Protein AF-A0AAN8L4B4-F1 (afdb_monomer)

Secondary structure (DSSP, 8-state):
-PPTT------TTSTT-----TTPPSEEEEEEEESSTT--S--S--TT-EEEEEEEE-SS-EEEEEEEEE--

Structure (mmCIF, N/CA/C/O backbone):
data_AF-A0AAN8L4B4-F1
#
_entry.id   AF-A0AAN8L4B4-F1
#
loop_
_atom_site.group_PDB
_atom_site.id
_atom_site.type_symbol
_atom_site.label_atom_id
_atom_site.label_alt_id
_atom_site.label_comp_id
_atom_site.label_asym_id
_atom_site.label_entity_id
_atom_site.label_seq_id
_atom_site.pdbx_PDB_ins_code
_atom_site.Cartn_x
_atom_site.Cartn_y
_atom_site.Cartn_z
_atom_site.occupancy
_atom_site.B_iso_or_equiv
_atom_site.auth_seq_id
_atom_site.auth_comp_id
_atom_site.auth_asym_id
_atom_site.auth_atom_id
_atom_site.pdbx_PDB_model_num
ATOM 1 N N . GLY A 1 1 ? 12.473 10.805 -13.673 1.00 59.53 1 GLY A N 1
ATOM 2 C CA . GLY A 1 1 ? 12.713 9.694 -14.613 1.00 59.53 1 GLY A CA 1
ATOM 3 C C . GLY A 1 1 ? 13.456 8.610 -13.870 1.00 59.53 1 GLY A C 1
ATOM 4 O O . GLY A 1 1 ? 14.325 8.950 -13.080 1.00 59.53 1 GLY A O 1
ATOM 5 N N . LEU A 1 2 ? 13.082 7.350 -14.068 1.00 64.62 2 LEU A N 1
ATOM 6 C CA . LEU A 1 2 ? 13.674 6.189 -13.401 1.00 64.62 2 LEU A CA 1
ATOM 7 C C . LEU A 1 2 ? 14.690 5.533 -14.340 1.00 64.62 2 LEU A C 1
ATOM 9 O O . LEU A 1 2 ? 14.323 5.084 -15.423 1.00 64.62 2 LEU A O 1
ATOM 13 N N . SER A 1 3 ? 15.964 5.510 -13.948 1.00 69.31 3 SER A N 1
ATOM 14 C CA . SER A 1 3 ? 17.006 4.813 -14.709 1.00 69.31 3 SER A CA 1
ATOM 15 C C . SER A 1 3 ? 16.887 3.291 -14.534 1.00 69.31 3 SER A C 1
ATOM 17 O O . SER A 1 3 ? 16.451 2.839 -13.471 1.00 69.31 3 SER A O 1
ATOM 19 N N . PRO A 1 4 ? 17.302 2.481 -15.527 1.00 53.00 4 PRO A N 1
ATOM 20 C CA . PRO A 1 4 ? 17.291 1.024 -15.406 1.00 53.00 4 PRO A CA 1
ATOM 21 C C . PRO A 1 4 ? 18.049 0.542 -14.160 1.00 53.00 4 PRO A C 1
ATOM 23 O O . PRO A 1 4 ? 19.188 0.941 -13.932 1.00 53.00 4 PRO A O 1
ATOM 26 N N . GLY A 1 5 ? 17.415 -0.316 -13.355 1.00 65.69 5 GLY A N 1
ATOM 27 C CA . GLY A 1 5 ? 17.991 -0.859 -12.115 1.00 65.69 5 GLY A CA 1
ATOM 28 C C . GLY A 1 5 ? 17.829 0.029 -10.874 1.00 65.69 5 GLY A C 1
ATOM 29 O O . GLY A 1 5 ? 18.199 -0.391 -9.778 1.00 65.69 5 GLY A O 1
ATOM 30 N N . CYS A 1 6 ? 17.255 1.225 -11.011 1.00 57.31 6 CYS A N 1
ATOM 31 C CA . CYS A 1 6 ? 16.900 2.082 -9.883 1.00 57.31 6 CYS A CA 1
ATOM 32 C C . CYS A 1 6 ? 15.446 1.847 -9.448 1.00 57.31 6 CYS A C 1
ATOM 34 O O . CYS A 1 6 ? 14.595 1.472 -10.251 1.00 57.31 6 CYS A O 1
ATOM 36 N N . HIS A 1 7 ? 15.163 2.105 -8.174 1.00 57.34 7 HIS A N 1
ATOM 37 C CA . HIS A 1 7 ? 13.810 2.142 -7.629 1.00 57.34 7 HIS A CA 1
ATOM 38 C C . HIS A 1 7 ? 13.538 3.548 -7.087 1.00 57.34 7 HIS A C 1
ATOM 40 O O . HIS A 1 7 ? 14.464 4.238 -6.662 1.00 57.34 7 HIS A O 1
ATOM 46 N N . ASP A 1 8 ? 12.279 3.969 -7.114 1.00 56.66 8 ASP A N 1
ATOM 47 C CA . ASP A 1 8 ? 11.835 5.217 -6.501 1.00 56.66 8 ASP A CA 1
ATOM 48 C C . ASP A 1 8 ? 11.007 4.846 -5.269 1.00 56.66 8 ASP A C 1
ATOM 50 O O . ASP A 1 8 ? 9.990 4.158 -5.389 1.00 56.66 8 ASP A O 1
ATOM 54 N N . THR A 1 9 ? 11.491 5.203 -4.078 1.00 66.12 9 THR A N 1
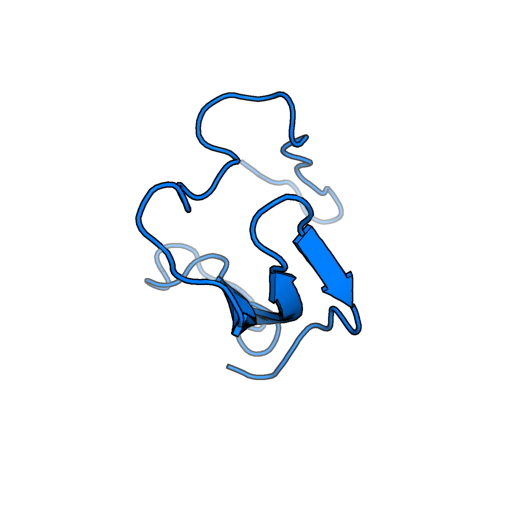ATOM 55 C CA . THR A 1 9 ? 10.796 4.905 -2.819 1.00 66.12 9 THR A CA 1
ATOM 56 C C . THR A 1 9 ? 10.018 6.132 -2.385 1.00 66.12 9 THR A C 1
ATOM 58 O O . THR A 1 9 ? 10.595 7.090 -1.873 1.00 66.12 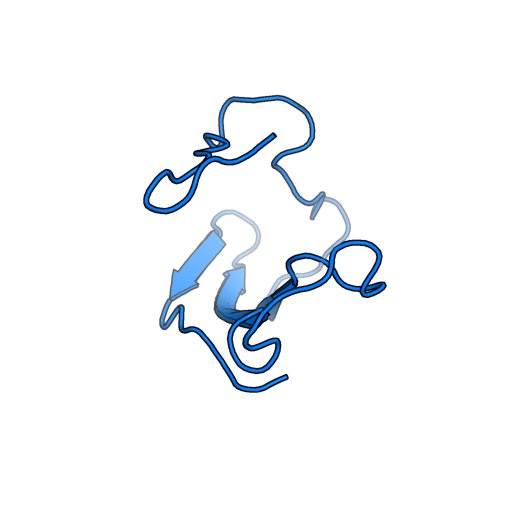9 THR A O 1
ATOM 61 N N . TYR A 1 10 ? 8.696 6.063 -2.494 1.00 57.88 10 TYR A N 1
ATOM 62 C CA . TYR A 1 10 ? 7.816 7.030 -1.856 1.00 57.88 10 TYR A CA 1
ATOM 63 C C . TYR A 1 10 ? 7.480 6.538 -0.455 1.00 57.88 10 TYR A C 1
ATOM 65 O O . TYR A 1 10 ? 6.688 5.617 -0.260 1.00 57.88 10 TYR A O 1
ATOM 73 N N . ALA A 1 11 ? 8.163 7.111 0.529 1.00 58.53 11 ALA A N 1
ATOM 74 C CA . ALA A 1 11 ? 7.975 6.743 1.919 1.00 58.53 11 ALA A CA 1
ATOM 75 C C . ALA A 1 11 ? 6.612 7.235 2.441 1.00 58.53 11 ALA A C 1
ATOM 77 O O . ALA A 1 11 ? 6.106 8.277 2.028 1.00 58.53 11 ALA A O 1
ATOM 78 N N . ALA A 1 12 ? 6.033 6.492 3.389 1.00 63.28 12 ALA A N 1
ATOM 79 C CA . ALA A 1 12 ? 4.689 6.738 3.927 1.00 63.28 12 ALA A CA 1
ATOM 80 C C . ALA A 1 12 ? 4.519 8.091 4.651 1.00 63.28 12 ALA A C 1
ATOM 82 O O . ALA A 1 12 ? 3.409 8.467 5.009 1.00 63.28 12 ALA A O 1
ATOM 83 N N . ASN A 1 13 ? 5.614 8.811 4.895 1.00 52.53 13 ASN A N 1
ATOM 84 C CA . ASN A 1 13 ? 5.636 10.134 5.5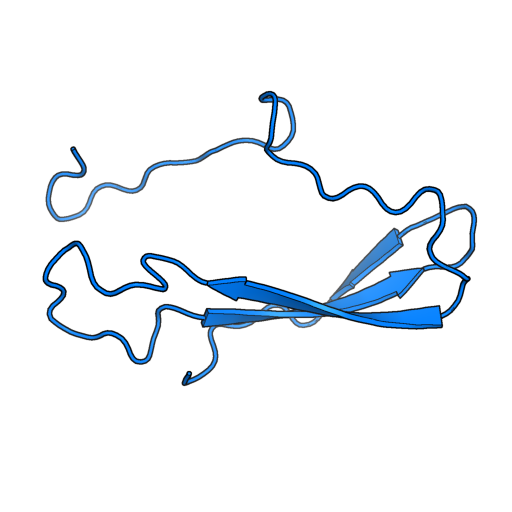14 1.00 52.53 13 ASN A CA 1
ATOM 85 C C . ASN A 1 13 ? 5.597 11.292 4.498 1.00 52.53 13 ASN A C 1
ATOM 87 O O . ASN A 1 13 ? 5.747 12.442 4.903 1.00 52.53 13 ASN A O 1
ATOM 91 N N . ILE A 1 14 ? 5.464 11.005 3.201 1.00 53.91 14 ILE A N 1
ATOM 92 C CA . ILE A 1 14 ? 5.355 12.008 2.136 1.00 53.91 14 ILE A CA 1
ATOM 93 C C . ILE A 1 14 ? 3.870 12.227 1.810 1.00 53.91 14 ILE A C 1
ATOM 95 O O . ILE A 1 14 ? 3.093 11.273 1.755 1.00 53.91 14 ILE A O 1
ATOM 99 N N . ASP A 1 15 ? 3.472 13.482 1.592 1.00 36.22 15 ASP A N 1
ATOM 100 C CA . ASP A 1 15 ? 2.093 13.837 1.242 1.00 36.22 15 ASP A CA 1
ATOM 101 C C . ASP A 1 15 ? 1.590 13.075 -0.000 1.00 36.22 15 ASP A C 1
ATOM 103 O O . ASP A 1 15 ? 2.355 12.718 -0.901 1.00 36.22 15 ASP A O 1
ATOM 107 N N . CYS A 1 16 ? 0.278 12.811 -0.031 1.00 56.34 16 CYS A N 1
ATOM 108 C CA . CYS A 1 16 ? -0.433 12.029 -1.055 1.00 56.34 16 CYS A CA 1
ATOM 109 C C . CYS A 1 16 ? -0.106 10.519 -1.105 1.00 56.34 16 CYS A C 1
ATOM 111 O O . CYS A 1 16 ? -0.611 9.828 -1.987 1.00 56.34 16 CYS A O 1
ATOM 113 N N . GLN A 1 17 ? 0.686 9.987 -0.163 1.00 74.25 17 GLN A N 1
ATOM 114 C CA . GLN A 1 17 ? 1.007 8.549 -0.059 1.00 74.25 17 GLN A CA 1
ATOM 115 C C . GLN A 1 17 ? 0.039 7.752 0.838 1.00 74.25 17 GLN A C 1
ATOM 117 O O . GLN A 1 17 ? 0.335 6.623 1.232 1.00 74.25 17 GLN A O 1
ATOM 122 N N . TRP A 1 18 ? -1.116 8.328 1.182 1.00 82.00 18 TRP A N 1
ATOM 123 C CA . TRP A 1 18 ? -2.136 7.704 2.025 1.00 82.00 18 TRP A CA 1
ATOM 124 C C . TRP A 1 18 ? -3.474 7.590 1.290 1.00 82.00 18 TRP A C 1
ATOM 126 O O . TRP A 1 18 ? -3.784 8.359 0.384 1.00 82.00 18 TRP A O 1
ATOM 136 N N . ILE A 1 19 ? -4.267 6.600 1.693 1.00 83.88 19 ILE A N 1
ATOM 137 C CA . ILE A 1 19 ? -5.656 6.431 1.266 1.00 83.88 19 ILE A CA 1
ATOM 138 C C . ILE A 1 19 ? -6.525 6.854 2.442 1.00 83.88 19 ILE A C 1
ATOM 140 O O . ILE A 1 19 ? -6.324 6.356 3.551 1.00 83.88 19 ILE A O 1
ATOM 144 N N . ASP A 1 20 ? -7.469 7.764 2.206 1.00 88.38 20 ASP A N 1
ATOM 145 C CA . ASP A 1 20 ? -8.446 8.129 3.227 1.00 88.38 20 ASP A CA 1
ATOM 146 C C . ASP A 1 20 ? -9.372 6.944 3.505 1.00 88.38 20 ASP A C 1
ATOM 148 O O . ASP A 1 20 ? -9.978 6.394 2.582 1.00 88.38 20 ASP A O 1
ATOM 152 N N . ILE A 1 21 ? -9.485 6.558 4.774 1.00 90.94 21 ILE A N 1
ATOM 153 C CA . ILE A 1 21 ? -10.412 5.516 5.223 1.00 90.94 21 ILE A CA 1
ATOM 154 C C . ILE A 1 21 ? -11.402 6.029 6.274 1.00 90.94 21 ILE A C 1
ATOM 156 O O . ILE A 1 21 ? -12.048 5.217 6.928 1.00 90.94 21 ILE A O 1
ATOM 160 N N . THR A 1 22 ? -11.532 7.351 6.441 1.00 91.06 22 THR A N 1
ATOM 161 C CA . THR A 1 22 ? -12.369 7.981 7.481 1.00 91.06 22 THR A CA 1
ATOM 162 C C . THR A 1 22 ? -13.811 7.469 7.460 1.00 91.06 22 THR A C 1
ATOM 164 O O . THR A 1 22 ? -14.377 7.182 8.513 1.00 91.06 22 THR A O 1
ATOM 167 N N . ASP A 1 23 ? -14.369 7.266 6.265 1.00 92.00 23 ASP A N 1
ATOM 168 C CA . ASP A 1 23 ? -15.756 6.825 6.068 1.00 92.00 23 ASP A CA 1
ATOM 169 C C . ASP A 1 23 ? -15.879 5.333 5.704 1.00 92.00 23 ASP A C 1
ATOM 171 O O . ASP A 1 23 ? -16.935 4.867 5.268 1.00 92.00 23 ASP A O 1
ATOM 175 N N . VAL A 1 24 ? -14.800 4.558 5.852 1.00 93.94 24 VAL A N 1
ATOM 176 C CA . VAL A 1 24 ? -14.794 3.122 5.550 1.00 93.94 24 VAL A CA 1
ATOM 177 C C . VAL A 1 24 ? -15.192 2.341 6.809 1.00 93.94 24 VAL A C 1
ATOM 179 O O . VAL A 1 24 ? -14.560 2.509 7.848 1.00 93.94 24 VAL A O 1
ATOM 182 N N . PRO A 1 25 ? -16.216 1.467 6.765 1.00 96.25 25 PRO A N 1
ATOM 183 C CA . PRO A 1 25 ? -16.573 0.626 7.907 1.00 96.25 25 PRO A CA 1
ATOM 184 C C . PRO A 1 25 ? -15.470 -0.366 8.292 1.00 96.25 25 PRO A C 1
ATOM 186 O O . PRO A 1 25 ? -14.536 -0.626 7.540 1.00 96.25 25 PRO A O 1
ATOM 189 N N . THR A 1 26 ? -15.593 -0.984 9.463 1.00 97.19 26 THR A N 1
ATOM 190 C CA . THR A 1 26 ? -14.693 -2.076 9.851 1.00 97.19 26 THR A CA 1
ATOM 191 C C . THR A 1 26 ? -14.920 -3.308 8.974 1.00 97.19 26 THR A C 1
ATOM 193 O O . THR A 1 26 ? -16.038 -3.582 8.530 1.00 97.19 26 THR A O 1
ATOM 196 N N . GLY A 1 27 ? -13.861 -4.075 8.712 1.00 97.25 27 GLY A N 1
ATOM 197 C CA . GLY A 1 27 ? -13.965 -5.237 7.836 1.00 97.25 27 GLY A CA 1
ATOM 198 C C . GLY A 1 27 ? -12.643 -5.734 7.270 1.00 97.25 27 GLY A C 1
ATOM 199 O O . GLY A 1 27 ? -11.558 -5.288 7.647 1.00 97.25 27 GLY A O 1
ATOM 200 N N . ASN A 1 28 ? -12.763 -6.691 6.351 1.00 97.56 28 ASN A N 1
ATOM 201 C CA . ASN A 1 28 ? -11.648 -7.230 5.586 1.00 97.56 28 ASN A CA 1
ATOM 202 C C . ASN A 1 28 ? -11.721 -6.721 4.146 1.00 97.56 28 ASN A C 1
ATOM 204 O O . ASN A 1 28 ? -12.769 -6.797 3.505 1.00 97.56 28 ASN A O 1
ATOM 208 N N . TYR A 1 29 ? -10.593 -6.239 3.644 1.00 96.44 29 TYR A N 1
ATOM 209 C CA . TYR A 1 29 ? -10.452 -5.572 2.359 1.00 96.44 29 TYR A CA 1
ATOM 210 C C . TYR A 1 29 ? -9.246 -6.116 1.599 1.00 96.44 29 TYR A C 1
ATOM 212 O O . TYR A 1 29 ? -8.368 -6.769 2.164 1.00 96.44 29 TYR A O 1
ATOM 220 N N . VAL A 1 30 ? -9.185 -5.798 0.308 1.00 95.62 30 VAL A N 1
ATOM 221 C CA . VAL A 1 30 ? -7.986 -5.995 -0.506 1.00 95.62 30 VAL A CA 1
ATOM 222 C C . VAL A 1 30 ? -7.461 -4.629 -0.911 1.00 95.62 30 VAL A C 1
ATOM 224 O O . VAL A 1 30 ? -8.119 -3.906 -1.659 1.00 95.62 30 VAL A O 1
ATOM 227 N N . LEU A 1 31 ? -6.260 -4.288 -0.451 1.00 94.06 31 LEU A N 1
ATOM 228 C CA . LEU A 1 31 ? -5.535 -3.132 -0.964 1.00 94.06 31 LEU A CA 1
ATOM 229 C C . LEU A 1 31 ? -4.926 -3.510 -2.313 1.00 94.06 31 LEU A C 1
ATOM 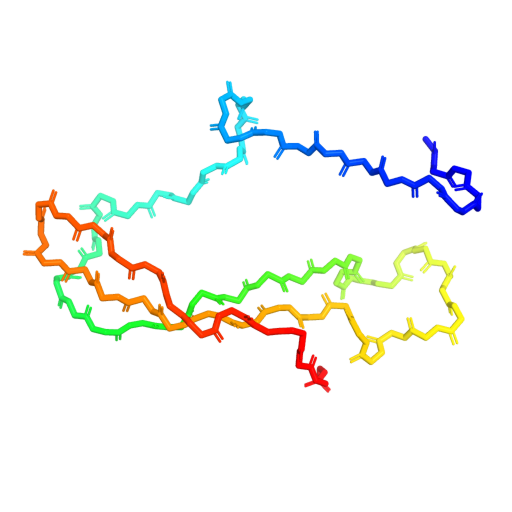231 O O . LEU A 1 31 ? -4.125 -4.442 -2.387 1.00 94.06 31 LEU A O 1
ATOM 235 N N . ARG A 1 32 ? -5.301 -2.788 -3.373 1.00 93.12 32 ARG A N 1
ATOM 236 C CA . ARG A 1 32 ? -4.743 -2.949 -4.719 1.00 93.12 32 ARG A CA 1
ATOM 237 C C . ARG A 1 32 ? -3.969 -1.698 -5.110 1.00 93.12 32 ARG A C 1
ATOM 239 O O . ARG A 1 32 ? -4.557 -0.627 -5.208 1.00 93.12 32 ARG A O 1
ATOM 246 N N . VAL A 1 33 ? -2.686 -1.862 -5.405 1.00 90.12 33 VAL A N 1
ATOM 247 C CA . VAL A 1 33 ? -1.825 -0.807 -5.952 1.00 90.12 33 VAL A CA 1
ATOM 248 C C . VAL A 1 33 ? -1.493 -1.168 -7.394 1.00 90.12 33 VAL A C 1
ATOM 250 O O . VAL A 1 33 ? -1.164 -2.318 -7.677 1.00 90.12 33 VAL A O 1
ATOM 253 N N . THR A 1 34 ? -1.611 -0.213 -8.312 1.00 89.56 34 THR A N 1
ATOM 254 C CA . THR A 1 34 ? -1.304 -0.412 -9.733 1.00 89.56 34 THR A CA 1
ATOM 255 C C . THR A 1 34 ? -0.358 0.678 -10.199 1.00 89.56 34 THR A C 1
ATOM 257 O O . THR A 1 34 ? -0.675 1.861 -10.089 1.00 89.56 34 THR A O 1
ATOM 260 N N . VAL A 1 35 ? 0.792 0.273 -10.725 1.00 88.75 35 VAL A N 1
ATOM 261 C CA . VAL A 1 35 ? 1.772 1.177 -11.332 1.00 88.75 35 VAL A CA 1
ATOM 262 C C . VAL A 1 35 ? 1.467 1.316 -12.821 1.00 88.75 35 VAL A C 1
ATOM 264 O O . VAL A 1 35 ? 1.087 0.344 -13.470 1.00 88.75 35 VAL A O 1
ATOM 267 N N . ASN A 1 36 ? 1.601 2.534 -13.354 1.00 87.88 36 ASN A N 1
ATOM 268 C CA . ASN A 1 36 ? 1.325 2.852 -14.760 1.00 87.88 36 ASN A CA 1
ATOM 269 C C . ASN A 1 36 ? -0.034 2.305 -15.272 1.00 87.88 36 ASN A C 1
ATOM 271 O O . ASN A 1 36 ? -0.092 1.611 -16.287 1.00 87.88 36 ASN A O 1
ATOM 275 N N . PRO A 1 37 ? -1.154 2.603 -14.587 1.00 86.44 37 PRO A N 1
ATOM 276 C CA . PRO A 1 37 ? -2.450 1.983 -14.883 1.00 86.44 37 PRO A CA 1
ATOM 277 C C . PRO A 1 37 ? -3.001 2.310 -16.280 1.00 86.44 37 PRO A C 1
ATOM 279 O O . PRO A 1 37 ? -3.808 1.555 -16.810 1.00 86.44 37 PRO A O 1
ATOM 282 N N . SER A 1 38 ? -2.575 3.428 -16.871 1.00 89.00 38 SER A N 1
ATOM 283 C CA . SER A 1 38 ? -3.022 3.890 -18.192 1.00 89.00 38 SER A CA 1
ATOM 284 C C . SER A 1 38 ? -2.012 3.602 -19.307 1.00 89.00 38 SER A C 1
ATOM 286 O O . SER A 1 38 ? -2.187 4.103 -20.417 1.00 89.00 38 SER A O 1
ATOM 288 N N . TYR A 1 39 ? -0.944 2.843 -19.024 1.00 86.06 39 TYR A N 1
ATOM 289 C CA . TYR A 1 39 ? 0.097 2.482 -19.996 1.00 86.06 39 TYR A CA 1
ATOM 290 C C . TYR A 1 39 ? 0.745 3.691 -20.697 1.00 86.06 39 TYR A C 1
ATOM 292 O O . TYR A 1 39 ? 1.139 3.621 -21.860 1.00 86.06 39 TYR A O 1
ATOM 300 N N . HIS A 1 40 ? 0.844 4.827 -19.999 1.00 86.19 40 HIS A N 1
ATOM 301 C CA . HIS A 1 40 ? 1.435 6.053 -20.547 1.00 86.19 40 HIS A CA 1
ATOM 302 C C . HIS A 1 40 ? 2.945 5.920 -20.772 1.00 86.19 40 HIS A C 1
ATOM 304 O O . HIS A 1 40 ? 3.509 6.626 -21.606 1.00 86.19 40 HIS A O 1
ATOM 310 N N . VAL A 1 41 ? 3.592 5.018 -20.033 1.00 84.19 41 VAL A N 1
ATOM 311 C CA . VAL A 1 41 ? 5.004 4.666 -20.203 1.00 84.19 41 VAL A CA 1
ATOM 312 C C . VAL A 1 41 ? 5.096 3.256 -20.773 1.00 84.19 41 VAL A C 1
ATOM 314 O O . VAL A 1 41 ? 4.378 2.368 -20.323 1.00 84.19 41 VAL A O 1
ATOM 317 N N . GLN A 1 42 ? 5.973 3.049 -21.758 1.00 86.12 42 GLN A N 1
ATOM 318 C CA . GLN A 1 42 ? 6.203 1.720 -22.314 1.00 86.12 42 GLN A CA 1
ATOM 319 C C . GLN A 1 42 ? 7.069 0.879 -21.367 1.00 86.12 42 GLN A C 1
ATOM 321 O O . GLN A 1 42 ? 8.178 1.284 -21.024 1.00 86.12 42 GLN A O 1
ATOM 326 N N . GLU A 1 43 ? 6.581 -0.298 -20.984 1.00 86.00 43 GLU A N 1
ATOM 327 C CA . GLU A 1 43 ? 7.292 -1.269 -20.145 1.00 86.00 43 GLU A CA 1
ATOM 328 C C . GLU A 1 43 ? 7.456 -2.600 -20.892 1.00 86.00 43 GLU A C 1
ATOM 330 O O . GLU A 1 43 ? 6.683 -2.925 -21.796 1.00 86.00 43 GLU A O 1
ATOM 335 N N . SER A 1 44 ? 8.484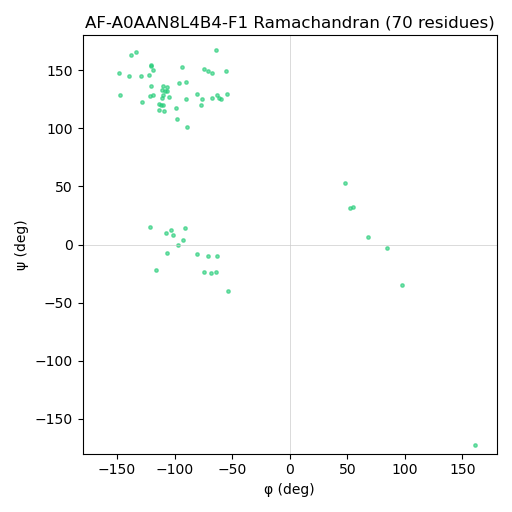 -3.375 -20.536 1.00 87.75 44 SER A N 1
ATOM 336 C CA . SER A 1 44 ? 8.751 -4.690 -21.141 1.00 87.75 44 SER A CA 1
ATOM 337 C C . SER A 1 44 ? 7.794 -5.783 -20.661 1.00 87.75 44 SER A C 1
ATOM 339 O O . SER A 1 44 ? 7.617 -6.791 -21.340 1.00 87.75 44 SER A O 1
ATOM 341 N N . ASP A 1 45 ? 7.211 -5.595 -19.480 1.00 84.56 45 ASP A N 1
ATOM 342 C CA . ASP A 1 45 ? 6.222 -6.471 -18.864 1.00 84.56 45 ASP A CA 1
ATOM 343 C C . ASP A 1 45 ? 5.269 -5.591 -18.053 1.00 84.56 45 ASP A C 1
ATOM 345 O O . ASP A 1 45 ? 5.726 -4.770 -17.270 1.00 84.56 45 ASP A O 1
ATOM 349 N N . TYR A 1 46 ? 3.963 -5.751 -18.264 1.00 88.25 46 TYR A N 1
ATOM 350 C CA . TYR A 1 46 ? 2.925 -5.077 -17.477 1.00 88.25 46 TYR A CA 1
ATOM 351 C C . TYR A 1 46 ? 2.214 -6.034 -16.515 1.00 88.25 46 TYR A C 1
ATOM 353 O O . TYR A 1 46 ? 1.382 -5.621 -15.704 1.00 88.25 46 TYR A O 1
ATOM 361 N N . SER A 1 47 ? 2.496 -7.336 -16.611 1.00 86.69 47 SER A N 1
ATOM 362 C CA . SER A 1 47 ? 1.847 -8.366 -15.799 1.00 86.69 47 SER A CA 1
ATOM 363 C C . SER A 1 47 ? 2.289 -8.324 -14.335 1.00 8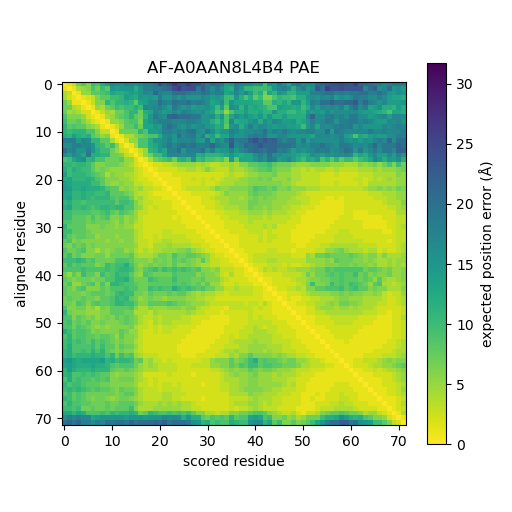6.69 47 SER A C 1
ATOM 365 O O . SER A 1 47 ? 1.681 -8.972 -13.491 1.00 86.69 47 SER A O 1
ATOM 367 N N . ASN A 1 48 ? 3.317 -7.547 -14.008 1.00 87.81 48 ASN A N 1
ATOM 368 C CA . ASN A 1 48 ? 3.853 -7.359 -12.665 1.00 87.81 48 ASN A CA 1
ATOM 369 C C . ASN A 1 48 ? 3.525 -5.978 -12.062 1.00 87.81 48 ASN A C 1
ATOM 371 O O . ASN A 1 48 ? 4.019 -5.657 -10.983 1.00 87.81 48 ASN A O 1
ATOM 375 N N . ASN A 1 49 ? 2.651 -5.188 -12.696 1.00 89.81 49 ASN A N 1
ATOM 376 C CA . ASN A 1 49 ? 2.345 -3.820 -12.257 1.00 89.81 49 ASN A CA 1
ATOM 377 C C . ASN A 1 49 ? 1.353 -3.729 -11.091 1.00 89.81 49 ASN A C 1
ATOM 379 O O . ASN A 1 49 ? 1.115 -2.637 -10.569 1.00 89.81 49 ASN A O 1
ATOM 383 N N . VAL A 1 50 ? 0.731 -4.843 -10.694 1.00 91.81 50 VAL A N 1
ATOM 384 C CA . VAL A 1 50 ? -0.314 -4.857 -9.665 1.00 91.81 50 VAL A CA 1
ATOM 385 C C . VAL A 1 50 ? 0.186 -5.549 -8.406 1.00 91.81 50 VAL A C 1
ATOM 387 O O . VAL A 1 50 ? 0.571 -6.713 -8.444 1.00 91.81 50 VAL A O 1
ATOM 390 N N . VAL A 1 51 ? 0.085 -4.874 -7.264 1.00 93.00 51 VAL A N 1
ATOM 391 C CA . VAL A 1 51 ? 0.262 -5.474 -5.935 1.00 93.00 51 VAL A CA 1
ATOM 392 C C . VAL A 1 51 ? -1.098 -5.593 -5.260 1.00 93.00 51 VAL A C 1
ATOM 394 O O . VAL A 1 51 ? -1.895 -4.653 -5.287 1.00 93.00 51 VAL A O 1
ATOM 397 N N . ARG A 1 52 ? -1.367 -6.746 -4.644 1.00 94.88 52 ARG A N 1
ATOM 398 C CA . ARG A 1 52 ? -2.535 -6.964 -3.783 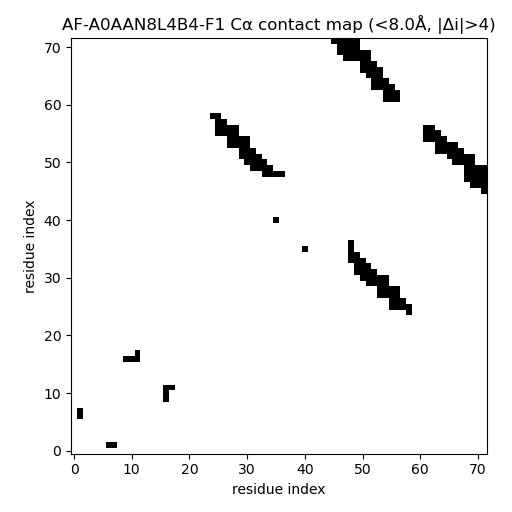1.00 94.88 52 ARG A CA 1
ATOM 399 C C . ARG A 1 52 ? -2.090 -7.362 -2.382 1.00 94.88 52 ARG A C 1
ATOM 401 O O . ARG A 1 52 ? -1.210 -8.212 -2.245 1.00 94.88 52 ARG A O 1
ATOM 408 N N . CYS A 1 53 ? -2.721 -6.780 -1.368 1.00 95.50 53 CYS A N 1
ATOM 409 C CA . CYS A 1 53 ? -2.537 -7.124 0.039 1.00 95.50 53 CYS A CA 1
ATOM 410 C C . CYS A 1 53 ? -3.887 -7.363 0.712 1.00 95.50 53 CYS A C 1
ATOM 412 O O . CYS A 1 53 ? -4.851 -6.651 0.426 1.00 95.50 53 CYS A O 1
ATOM 414 N N . ASP A 1 54 ? -3.928 -8.298 1.654 1.00 96.88 54 ASP A N 1
ATOM 415 C CA . ASP A 1 54 ? -5.082 -8.497 2.524 1.00 96.88 54 ASP A CA 1
ATOM 416 C C . ASP A 1 54 ? -5.026 -7.461 3.651 1.00 96.88 54 ASP 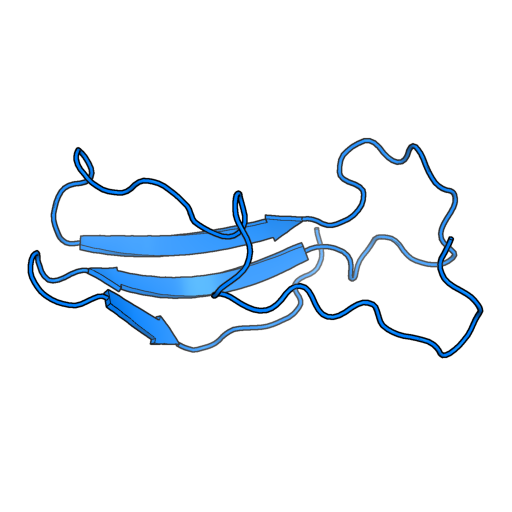A C 1
ATOM 418 O O . ASP A 1 54 ? -3.992 -7.305 4.306 1.00 96.88 54 ASP A O 1
ATOM 422 N N . VAL A 1 55 ? -6.124 -6.745 3.877 1.00 96.69 55 VAL A N 1
ATOM 423 C CA . VAL A 1 55 ? -6.226 -5.703 4.899 1.00 96.69 55 VAL A CA 1
ATOM 424 C C . VAL A 1 55 ? -7.349 -6.037 5.866 1.00 96.69 55 VAL A C 1
ATOM 426 O O . VAL A 1 55 ? -8.486 -6.234 5.452 1.00 96.69 55 VAL A O 1
ATOM 429 N N . THR A 1 56 ? -7.051 -6.041 7.161 1.00 97.81 56 THR A N 1
ATOM 430 C CA . THR A 1 56 ? -8.059 -6.117 8.223 1.00 97.81 56 THR A CA 1
ATOM 431 C C . THR A 1 56 ? -8.108 -4.780 8.947 1.00 97.81 56 THR A C 1
ATOM 433 O O . THR A 1 56 ? -7.102 -4.350 9.517 1.00 97.81 56 THR A O 1
ATOM 436 N N . TYR A 1 57 ? -9.273 -4.133 8.937 1.00 96.94 57 TYR A N 1
ATOM 437 C CA . TYR A 1 57 ? -9.526 -2.878 9.637 1.00 96.94 57 TYR A CA 1
ATOM 438 C C . TYR A 1 57 ? -10.513 -3.092 10.786 1.00 96.94 57 TYR A C 1
ATOM 440 O O . TYR A 1 57 ? -11.650 -3.517 10.580 1.00 96.94 57 TYR A O 1
ATOM 448 N N . THR A 1 58 ? -10.072 -2.795 12.008 1.00 95.88 58 THR A N 1
ATOM 449 C CA . THR A 1 58 ? -10.850 -3.013 13.240 1.00 95.88 58 THR A CA 1
ATOM 450 C C . THR A 1 58 ? -11.582 -1.766 13.734 1.00 95.88 58 THR A C 1
ATOM 452 O O . THR A 1 58 ? -12.242 -1.826 14.768 1.00 95.88 58 THR A O 1
ATOM 455 N N . GLY A 1 59 ? -11.449 -0.628 13.047 1.00 92.81 59 GLY A N 1
ATOM 456 C CA . GLY A 1 59 ? -11.931 0.678 13.514 1.00 92.81 59 GLY A CA 1
ATOM 457 C C . GLY A 1 59 ? -10.830 1.506 14.177 1.00 92.81 59 GLY A C 1
ATOM 458 O O . GLY A 1 59 ? -10.770 2.718 14.001 1.00 92.81 59 GLY A O 1
ATOM 459 N N . THR A 1 60 ? -9.904 0.847 14.876 1.00 94.06 60 THR A N 1
ATOM 460 C CA . THR A 1 60 ? -8.795 1.493 15.602 1.00 94.06 60 THR A CA 1
ATOM 461 C C . THR A 1 60 ? -7.418 1.134 15.058 1.00 94.06 60 THR A C 1
ATOM 463 O O . THR A 1 60 ? -6.462 1.876 15.267 1.00 94.06 60 THR A O 1
ATOM 466 N N . GLN A 1 61 ? -7.299 0.005 14.357 1.00 93.12 61 GLN A N 1
ATOM 467 C CA . GLN A 1 61 ? -6.048 -0.463 13.779 1.00 93.12 61 GLN A CA 1
ATOM 468 C C . GLN A 1 61 ? -6.285 -1.044 12.386 1.00 93.12 61 GLN A C 1
ATOM 470 O O . GLN A 1 61 ? -7.293 -1.705 12.127 1.00 93.12 61 GLN A O 1
ATOM 475 N N . VAL A 1 62 ? -5.306 -0.837 11.510 1.00 94.69 62 VAL A N 1
ATOM 476 C CA . VAL A 1 62 ? -5.203 -1.497 10.209 1.00 94.69 62 VAL A CA 1
ATOM 477 C C . VAL A 1 62 ? -4.053 -2.498 10.262 1.00 94.69 62 VAL A C 1
ATOM 479 O O . VAL A 1 62 ? -2.955 -2.174 10.718 1.00 94.69 62 VAL A O 1
ATOM 482 N N . GLN A 1 63 ? -4.297 -3.720 9.800 1.00 96.12 63 GLN A N 1
ATOM 483 C CA . GLN A 1 63 ? -3.256 -4.718 9.577 1.00 96.12 63 GLN A CA 1
ATOM 484 C C . GLN A 1 63 ? -3.217 -5.103 8.107 1.00 96.12 63 GLN A C 1
ATOM 486 O O . GLN A 1 63 ? -4.233 -5.509 7.551 1.00 96.12 63 GLN A O 1
ATOM 491 N N . THR A 1 64 ? -2.028 -5.044 7.517 1.00 95.31 64 THR A N 1
ATOM 492 C CA . THR A 1 64 ? -1.785 -5.430 6.126 1.00 95.31 64 THR A CA 1
ATOM 493 C C . THR A 1 64 ? -0.966 -6.714 6.095 1.00 95.31 64 THR A C 1
ATOM 495 O O . THR A 1 64 ? 0.063 -6.817 6.765 1.00 95.31 64 THR A O 1
ATOM 498 N N . ARG A 1 65 ? -1.422 -7.714 5.341 1.00 94.50 65 ARG A N 1
ATOM 499 C CA . ARG A 1 65 ? -0.816 -9.049 5.261 1.00 94.50 65 ARG A CA 1
ATOM 500 C C . ARG A 1 65 ? -0.782 -9.545 3.817 1.00 94.50 65 ARG A C 1
ATOM 502 O O . ARG A 1 65 ? -1.480 -9.031 2.948 1.00 94.50 65 ARG A O 1
ATOM 509 N N . ASN A 1 66 ? 0.040 -10.564 3.570 1.00 95.06 66 ASN A N 1
ATOM 510 C CA . ASN A 1 66 ? 0.093 -11.312 2.307 1.00 95.06 66 ASN A CA 1
ATOM 511 C C . ASN A 1 66 ? 0.256 -10.453 1.037 1.00 95.06 66 ASN A C 1
ATOM 513 O O . ASN A 1 66 ? -0.232 -10.836 -0.031 1.00 95.06 66 ASN A O 1
ATOM 517 N N . CYS A 1 67 ? 0.947 -9.313 1.149 1.00 94.25 67 CYS A N 1
ATOM 518 C CA . CYS A 1 67 ? 1.249 -8.448 0.016 1.00 94.25 67 CYS A CA 1
ATOM 519 C C . CYS A 1 67 ? 2.059 -9.194 -1.037 1.00 94.25 67 CYS A C 1
ATOM 521 O O . CYS A 1 67 ? 3.130 -9.729 -0.744 1.00 94.25 67 CYS A O 1
ATOM 523 N N . ARG A 1 68 ? 1.560 -9.208 -2.269 1.00 93.62 68 ARG A N 1
ATOM 524 C CA . ARG A 1 68 ? 2.237 -9.860 -3.387 1.00 93.62 68 ARG A CA 1
ATOM 525 C C . ARG A 1 68 ? 1.952 -9.155 -4.697 1.00 93.62 68 ARG A C 1
ATOM 527 O O . ARG A 1 68 ? 0.849 -8.649 -4.912 1.00 93.62 68 ARG A O 1
ATOM 534 N N . VAL A 1 69 ? 2.941 -9.184 -5.585 1.00 92.38 69 VAL A N 1
ATOM 535 C CA . VAL A 1 69 ? 2.722 -8.876 -6.996 1.00 92.38 69 VAL A CA 1
ATOM 536 C C . VAL A 1 69 ? 1.770 -9.929 -7.552 1.00 92.38 69 VAL A C 1
ATOM 538 O O . VAL A 1 69 ? 1.962 -11.132 -7.364 1.00 92.38 69 VAL A O 1
ATOM 541 N N . THR A 1 70 ? 0.712 -9.476 -8.202 1.00 87.81 70 THR A N 1
ATOM 542 C CA . THR A 1 70 ? -0.276 -10.326 -8.854 1.00 87.81 70 THR A CA 1
ATOM 543 C C . THR A 1 70 ? -0.353 -9.963 -10.316 1.00 87.81 70 THR A C 1
ATOM 545 O O . THR A 1 70 ? -0.261 -8.787 -10.657 1.00 87.81 70 THR A O 1
ATOM 548 N N . ARG A 1 71 ? -0.606 -10.965 -11.160 1.00 77.31 71 ARG A N 1
ATOM 549 C CA . ARG A 1 71 ? -0.938 -10.703 -12.555 1.00 77.31 71 ARG A CA 1
ATOM 550 C C . ARG A 1 71 ? -2.226 -9.879 -12.634 1.00 77.31 71 ARG A C 1
ATOM 552 O O . ARG A 1 71 ? -3.203 -10.206 -11.947 1.00 77.31 71 ARG A O 1
ATOM 559 N N . GLY A 1 72 ? -2.125 -8.759 -13.354 1.00 60.16 72 GLY A N 1
ATOM 560 C CA . GLY A 1 72 ? -3.217 -7.830 -13.650 1.00 60.16 72 GLY A CA 1
ATOM 561 C C . GLY A 1 72 ? -4.297 -8.475 -14.495 1.00 60.16 72 GLY A C 1
ATOM 562 O O . GLY A 1 72 ? -3.941 -9.331 -15.335 1.00 60.16 72 GLY 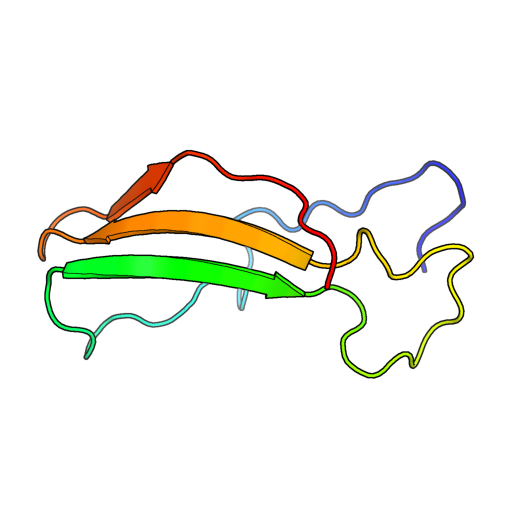A O 1
#

pLDDT: mean 83.31, std 15.1, range [36.22, 97.81]

Solvent-accessible surface area (backbone atoms only — not comparable to full-atom values): 4862 Å² total; per-residue (Å²): 137,83,57,92,94,60,84,86,84,84,53,80,89,44,88,87,62,72,79,90,55,90,88,57,79,65,46,78,48,74,50,74,47,66,57,69,83,80,60,85,62,94,68,98,68,67,53,69,36,23,36,40,23,44,31,43,34,73,79,85,52,78,46,79,42,84,69,39,75,35,74,109

Organism: NCBI:txid861788

Radius of gyration: 14.67 Å; Cα contacts (8 Å, |Δi|>4): 89; chains: 1; bounding box: 35×25×38 Å

Nearest PDB structures (foldseek):
  5ze3-assembly1_A  TM=9.975E-01  e=8.102E-05  Homo sapiens
  6yvv-assembly1_A  TM=3.546E-01  e=2.211E+00  Saccharomyces cerevisiae S288C
  5al7-assembly1_B  TM=6.174E-01  e=7.570E+00  Drosophila melanogaster
  5ly5-assembly1_A-2  TM=4.166E-01  e=5.233E+00  Pyrobaculum calidifontis

Sequence (72 aa):
GLSPGCHDTYAANIDCQWIDITDVPTGNYVLRVTVNPSYHVQESDYSNNVVRCDVTYTGTQVQTRNCRVTRG

InterPro domains:
  IPR001695 Lysyl oxidase [PF01186] (1-67)
  IPR001695 Lysyl oxidase [PR00074] (16-35)
  IPR001695 Lysyl oxidase [PR00074] (36-53)
  IPR001695 Lysyl oxidase [PR00074] (54-72)
  IPR013783 Immunoglobulin-like fold [G3DSA:2.60.40.10] (1-65)

Mean predicted aligned error: 6.88 Å

Foldseek 3Di:
DADPPDDDDDDCPDPPNDDDCPPPDFDKDKDKAFDCPVPPDDDPDRQQRIWIWIWGGPPVDIDTHDIDRGGD